Protein AF-A0A938D5T0-F1 (afdb_monomer_lite)

Foldseek 3Di:
DDDDDDDDDDDDDDDDDDPDDDDDDDDPDDDDDPDPQDDPAPWPWDKDFPDDDPQKTKIKIKTEGAAQDKHFDKDWDADPAFWPDKPQWDWPGTHGTIIITGDPVQGIHYNVRIRMMMTMGGD

Sequence (123 aa):
MWQRSDSPGAFYSCSDVVIGRDGTAPNPGPAPVPAPAPAPVKRRVTGAIASDWGSGFCADVTVRPASVVPVMWSADLQVGGTITSIWDATTPGSSGTVTVRGASWNPTASSGSRAKSGYCAQR

Secondary structure (DSSP, 8-state):
------------------------PPPPPPPPPPPPPPP----EEEEEEEEE-SSEEEEEEEEE-S-SS-EE-EEEEEEEEEEEEEESEE-S--EEEEEEEE-TTS-EE-SSS-EEEEEEEE-

pLDDT: mean 71.8, std 20.89, range [31.83, 94.31]

Radius of gyration: 24.1 Å; chains: 1; bounding box: 47×51×67 Å

Structure (mmCIF, N/CA/C/O backbone):
data_AF-A0A938D5T0-F1
#
_entry.id   AF-A0A938D5T0-F1
#
loop_
_atom_site.group_PDB
_atom_site.id
_atom_site.type_symbol
_atom_site.label_atom_id
_atom_site.label_alt_id
_atom_site.label_comp_id
_atom_site.label_asym_id
_atom_site.label_entity_id
_atom_site.label_seq_id
_atom_site.pdbx_PDB_ins_code
_atom_site.Cartn_x
_atom_site.Cartn_y
_atom_site.Cartn_z
_atom_site.occupancy
_atom_site.B_iso_or_equiv
_atom_site.auth_seq_id
_atom_site.auth_comp_id
_atom_site.auth_asym_id
_atom_site.auth_atom_id
_atom_site.pdbx_PDB_model_num
ATOM 1 N N . MET A 1 1 ? 33.298 -24.327 -33.259 1.00 36.91 1 MET A N 1
ATOM 2 C CA . MET A 1 1 ? 32.361 -24.472 -32.125 1.00 36.91 1 MET A CA 1
ATOM 3 C C . MET A 1 1 ? 32.871 -23.628 -30.969 1.00 36.91 1 MET A C 1
ATOM 5 O O . MET A 1 1 ? 33.779 -24.062 -30.279 1.00 36.91 1 MET A O 1
ATOM 9 N N . TRP A 1 2 ? 32.335 -22.422 -30.800 1.00 31.83 2 TRP A N 1
ATOM 10 C CA . TRP A 1 2 ? 32.362 -21.681 -29.536 1.00 31.83 2 TRP A CA 1
ATOM 11 C C . TRP A 1 2 ? 31.070 -20.872 -29.479 1.00 31.83 2 TRP A C 1
ATOM 13 O O . TRP A 1 2 ? 30.768 -20.133 -30.413 1.00 31.83 2 TRP A O 1
ATOM 23 N N . GLN A 1 3 ? 30.280 -21.081 -28.429 1.00 40.38 3 GLN A N 1
ATOM 24 C CA . GLN A 1 3 ? 28.984 -20.439 -28.240 1.00 40.38 3 GLN A CA 1
ATOM 25 C C . GLN A 1 3 ? 28.779 -20.093 -26.768 1.00 40.38 3 GLN A C 1
ATOM 27 O O . GLN A 1 3 ? 28.854 -20.986 -25.928 1.00 40.38 3 GLN A O 1
ATOM 32 N N . ARG A 1 4 ? 28.498 -18.806 -26.522 1.00 39.72 4 ARG A N 1
ATOM 33 C CA . ARG A 1 4 ? 27.401 -18.167 -25.748 1.00 39.72 4 ARG A CA 1
ATOM 34 C C . ARG A 1 4 ? 27.460 -16.674 -26.176 1.00 39.72 4 ARG A C 1
ATOM 36 O O . ARG A 1 4 ? 28.546 -16.115 -26.109 1.00 39.72 4 ARG A O 1
ATOM 43 N N . SER A 1 5 ? 26.505 -16.026 -26.863 1.00 46.94 5 SER A N 1
ATOM 44 C CA . SER A 1 5 ? 25.075 -15.769 -26.575 1.00 46.94 5 SER A CA 1
ATOM 45 C C . SER A 1 5 ? 24.930 -15.203 -25.151 1.00 46.94 5 SER A C 1
ATOM 47 O O . SER A 1 5 ? 25.248 -15.929 -24.220 1.00 46.94 5 SER A O 1
ATOM 49 N N . ASP A 1 6 ? 24.551 -13.953 -24.850 1.00 49.66 6 ASP A N 1
ATOM 50 C CA . ASP A 1 6 ? 23.800 -12.907 -25.560 1.00 49.66 6 ASP A CA 1
ATOM 51 C C . ASP A 1 6 ? 23.841 -11.589 -24.734 1.00 49.66 6 ASP A C 1
ATOM 53 O O . ASP A 1 6 ? 23.806 -11.634 -23.507 1.00 49.66 6 ASP A O 1
ATOM 57 N N . SER A 1 7 ? 23.904 -10.426 -25.406 1.00 44.50 7 SER A N 1
ATOM 58 C CA . SER A 1 7 ? 23.280 -9.120 -25.050 1.00 44.50 7 SER A CA 1
ATOM 59 C C . SER A 1 7 ? 24.028 -7.948 -25.714 1.00 44.50 7 SER A C 1
ATOM 61 O O . SER A 1 7 ? 25.080 -7.533 -25.227 1.00 44.50 7 SER A O 1
ATOM 63 N N . PRO A 1 8 ? 23.522 -7.397 -26.833 1.00 52.28 8 PRO A N 1
ATOM 64 C CA . PRO A 1 8 ? 24.131 -6.250 -27.499 1.00 52.28 8 PRO A CA 1
ATOM 65 C C . PRO A 1 8 ? 23.600 -4.929 -26.925 1.00 52.28 8 PRO A C 1
ATOM 67 O O . PRO A 1 8 ? 22.398 -4.677 -26.930 1.00 52.28 8 PRO A O 1
ATOM 70 N N . GLY A 1 9 ? 24.501 -4.062 -26.460 1.00 44.53 9 GLY A N 1
ATOM 71 C CA . GLY A 1 9 ? 24.121 -2.725 -25.999 1.00 44.53 9 GLY A CA 1
ATOM 72 C C . GLY A 1 9 ? 25.277 -1.786 -25.670 1.00 44.53 9 GLY A C 1
ATOM 73 O O . GLY A 1 9 ? 25.110 -0.897 -24.847 1.00 44.53 9 GLY A O 1
ATOM 74 N N . ALA A 1 10 ? 26.443 -1.973 -26.285 1.00 50.62 10 ALA A N 1
ATOM 75 C CA . ALA A 1 10 ? 27.521 -0.989 -26.259 1.00 50.62 10 ALA A CA 1
ATOM 76 C C . ALA A 1 10 ? 27.968 -0.745 -27.700 1.00 50.62 10 ALA A C 1
ATOM 78 O O . ALA A 1 10 ? 28.996 -1.245 -28.148 1.00 50.62 10 ALA A O 1
ATOM 79 N N . PHE A 1 11 ? 27.141 -0.035 -28.463 1.00 42.38 11 PHE A N 1
ATOM 80 C CA . PHE A 1 11 ? 27.521 0.379 -29.805 1.00 42.38 11 PHE A CA 1
ATOM 81 C C . PHE A 1 11 ? 28.288 1.694 -29.705 1.00 42.38 11 PHE A C 1
ATOM 83 O 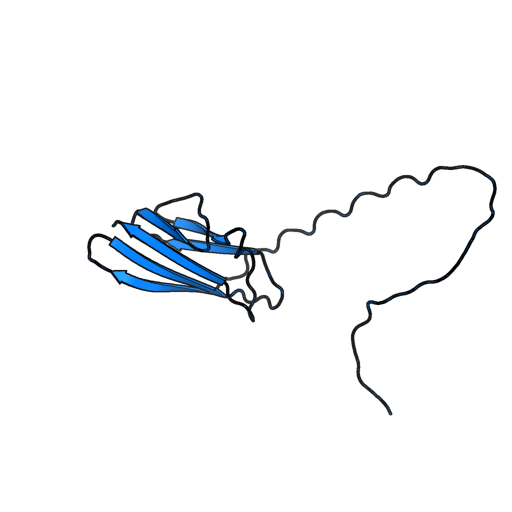O . PHE A 1 11 ? 27.714 2.779 -29.701 1.00 42.38 11 PHE A O 1
ATOM 90 N N . TYR A 1 12 ? 29.611 1.572 -29.617 1.00 47.38 12 TYR A N 1
ATOM 91 C CA . TYR A 1 12 ? 30.487 2.547 -30.251 1.00 47.38 12 TYR A CA 1
ATOM 92 C C . TYR A 1 12 ? 30.112 2.619 -31.739 1.00 47.38 12 TYR A C 1
ATOM 94 O O . TYR A 1 12 ? 30.087 1.588 -32.408 1.00 47.38 12 TYR A O 1
ATOM 102 N N . SER A 1 13 ? 29.885 3.817 -32.272 1.00 40.19 13 SER A N 1
ATOM 103 C CA . SER A 1 13 ? 30.197 4.088 -33.675 1.00 40.19 13 SER A CA 1
ATOM 104 C C . SER A 1 13 ? 31.069 5.330 -33.735 1.00 40.19 13 SER A C 1
ATOM 106 O O . SER A 1 13 ? 30.676 6.411 -33.305 1.00 40.19 13 SER A O 1
ATOM 108 N N . CYS A 1 14 ? 32.282 5.105 -34.226 1.00 46.78 14 CYS A N 1
ATOM 109 C CA . CYS A 1 14 ? 33.252 6.105 -34.640 1.00 46.78 14 CYS A CA 1
ATOM 110 C C . CYS A 1 14 ? 32.796 6.796 -35.941 1.00 46.78 14 CYS A C 1
ATOM 112 O O . CYS A 1 14 ? 31.981 6.232 -36.674 1.00 46.78 14 CYS A O 1
ATOM 114 N N . SER A 1 15 ? 33.454 7.923 -36.243 1.00 38.94 15 SER A N 1
ATOM 115 C CA . SER A 1 15 ? 33.499 8.629 -37.541 1.00 38.94 15 SER A CA 1
ATOM 116 C C . SER A 1 15 ? 32.242 9.453 -37.866 1.00 38.94 15 SER A C 1
ATOM 118 O O . SER A 1 15 ? 31.127 9.004 -37.653 1.00 38.94 15 SER A O 1
ATOM 120 N N . ASP A 1 16 ? 32.312 10.690 -38.349 1.00 42.34 16 ASP A N 1
ATOM 121 C CA . ASP A 1 16 ? 33.246 11.292 -39.302 1.00 42.34 16 ASP A CA 1
ATOM 122 C C . ASP A 1 16 ? 33.132 12.833 -39.210 1.00 42.34 16 ASP A C 1
ATOM 124 O O . ASP A 1 16 ? 32.046 13.363 -38.962 1.00 42.34 16 ASP A O 1
ATOM 128 N N . VAL A 1 17 ? 34.238 13.566 -39.378 1.00 51.28 17 VAL A N 1
ATOM 129 C CA . VAL A 1 17 ? 34.205 15.030 -39.539 1.00 51.28 17 VAL A CA 1
ATOM 130 C C . VAL A 1 17 ? 33.827 15.326 -40.985 1.00 51.28 17 VAL A C 1
ATOM 132 O O . VAL A 1 17 ? 34.633 15.111 -41.884 1.00 51.28 17 VAL A O 1
ATOM 135 N N . VAL A 1 18 ? 32.649 15.910 -41.205 1.00 42.97 18 VAL A N 1
ATOM 136 C CA . VAL A 1 18 ? 32.282 16.460 -42.516 1.00 42.97 18 VAL A CA 1
ATOM 137 C C . VAL A 1 18 ? 32.569 17.964 -42.531 1.00 42.97 18 VAL A C 1
ATOM 139 O O . VAL A 1 18 ? 31.852 18.761 -41.927 1.00 42.97 18 VAL A O 1
ATOM 142 N N . ILE A 1 19 ? 33.635 18.354 -43.240 1.00 44.97 19 ILE A N 1
ATOM 143 C CA . ILE A 1 19 ? 33.863 19.724 -43.717 1.00 44.97 19 ILE A CA 1
ATOM 144 C C . ILE A 1 19 ? 32.920 19.941 -44.907 1.00 44.97 19 ILE A C 1
ATOM 146 O O . ILE A 1 19 ? 33.191 19.478 -46.011 1.00 44.97 19 ILE A O 1
ATOM 150 N N . GLY A 1 20 ? 31.813 20.644 -44.680 1.00 35.34 20 GLY A N 1
ATOM 151 C CA . GLY A 1 20 ? 30.873 21.063 -45.717 1.00 35.34 20 GLY A CA 1
ATOM 152 C C . GLY A 1 20 ? 30.340 22.454 -45.399 1.00 35.34 20 GLY A C 1
ATOM 153 O O . GLY A 1 20 ? 29.737 22.665 -44.350 1.00 35.34 20 GLY A O 1
ATOM 154 N N . ARG A 1 21 ? 30.624 23.415 -46.283 1.00 48.28 21 ARG A N 1
ATOM 155 C CA . ARG A 1 21 ? 29.933 24.707 -46.326 1.00 48.28 21 ARG A CA 1
ATOM 156 C C . ARG A 1 21 ? 28.452 24.472 -46.670 1.00 48.28 21 ARG A C 1
ATOM 158 O O . ARG A 1 21 ? 28.112 23.423 -47.201 1.00 48.28 21 ARG A O 1
ATOM 165 N N . ASP A 1 22 ? 27.641 25.490 -46.384 1.00 44.59 22 ASP A N 1
ATOM 166 C CA . ASP A 1 22 ? 26.227 25.667 -46.754 1.00 44.59 22 ASP A CA 1
ATOM 167 C C . ASP A 1 22 ? 25.198 25.295 -45.671 1.00 44.59 22 ASP A C 1
ATOM 169 O O . ASP A 1 22 ? 25.029 24.155 -45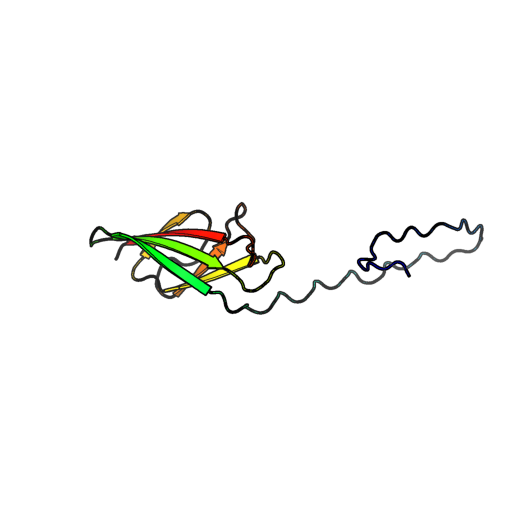.246 1.00 44.59 22 ASP A O 1
ATOM 173 N N . GLY A 1 23 ? 24.538 26.344 -45.168 1.00 49.72 23 GLY A N 1
ATOM 174 C CA . GLY A 1 23 ? 23.669 26.309 -44.004 1.00 49.72 23 GLY A CA 1
ATOM 175 C C . GLY A 1 23 ? 22.314 25.657 -44.246 1.00 49.72 23 GLY A C 1
ATOM 176 O O . GLY A 1 23 ? 21.657 25.902 -45.246 1.00 49.72 23 GLY A O 1
ATOM 177 N N . THR A 1 24 ? 21.861 24.901 -43.253 1.00 38.94 24 THR A N 1
ATOM 178 C CA . THR A 1 24 ? 20.475 24.856 -42.765 1.00 38.94 24 THR A CA 1
ATOM 179 C C . THR A 1 24 ? 20.523 24.236 -41.368 1.00 38.94 24 THR A C 1
ATOM 181 O O . THR A 1 24 ? 21.136 23.193 -41.156 1.00 38.94 24 THR A O 1
ATOM 184 N N . ALA A 1 25 ? 19.955 24.925 -40.377 1.00 49.03 25 ALA A N 1
ATOM 185 C CA . ALA A 1 25 ? 19.922 24.441 -39.001 1.00 49.03 25 ALA A CA 1
ATOM 186 C C . ALA A 1 25 ? 19.097 23.140 -38.917 1.00 49.03 25 ALA A C 1
ATOM 188 O O . ALA A 1 25 ? 17.992 23.103 -39.468 1.00 49.03 25 ALA A O 1
ATOM 189 N N . PRO A 1 26 ? 19.569 22.082 -38.233 1.00 41.47 26 PRO A N 1
ATOM 190 C CA . PRO A 1 26 ? 18.753 20.898 -38.024 1.00 41.47 26 PRO A CA 1
ATOM 191 C C . PRO A 1 26 ? 17.618 21.223 -37.045 1.00 41.47 26 PRO A C 1
ATOM 193 O O . PRO A 1 26 ? 17.838 21.630 -35.905 1.00 41.47 26 PRO A O 1
ATOM 196 N N . ASN A 1 27 ? 16.389 21.044 -37.523 1.00 50.88 27 ASN A N 1
ATOM 197 C CA . ASN A 1 27 ? 15.164 21.063 -36.733 1.00 50.88 27 ASN A CA 1
ATOM 198 C C . ASN A 1 27 ? 15.280 20.074 -35.549 1.00 50.88 27 ASN A C 1
ATOM 200 O O . ASN A 1 27 ? 15.638 18.916 -35.788 1.00 50.88 27 ASN A O 1
ATOM 204 N N . PRO A 1 28 ? 14.973 20.457 -34.294 1.00 50.19 28 PRO A N 1
ATOM 205 C CA . PRO A 1 28 ? 14.893 19.499 -33.198 1.00 50.19 28 PRO A CA 1
ATOM 206 C C . PRO A 1 28 ? 13.789 18.481 -33.508 1.00 50.19 28 PRO A C 1
ATOM 208 O O . PRO A 1 28 ? 12.629 18.847 -33.696 1.00 50.19 28 PRO A O 1
ATOM 211 N N . GLY A 1 29 ? 14.149 17.201 -33.606 1.00 46.88 29 GLY A N 1
ATOM 212 C CA . GLY A 1 29 ? 13.178 16.123 -33.780 1.00 46.88 29 GLY A CA 1
ATOM 213 C C . GLY A 1 29 ? 12.153 16.091 -32.634 1.00 46.88 29 GLY A C 1
ATOM 214 O O . GLY A 1 29 ? 12.440 16.582 -31.538 1.00 46.88 29 GLY A O 1
ATOM 215 N N . PRO A 1 30 ? 10.953 15.525 -32.858 1.00 43.69 30 PRO A N 1
ATOM 216 C CA . PRO A 1 30 ? 9.944 15.411 -31.812 1.00 43.69 30 PRO A CA 1
ATOM 217 C C . PRO A 1 30 ? 10.509 14.648 -30.607 1.00 43.69 30 PRO A C 1
ATOM 219 O O . PRO A 1 30 ? 11.143 13.602 -30.759 1.00 43.69 30 PRO A O 1
ATOM 222 N N . ALA A 1 31 ? 10.288 15.192 -29.407 1.00 50.53 31 ALA A N 1
ATOM 223 C CA . ALA A 1 31 ? 10.684 14.562 -28.154 1.00 50.53 31 ALA A CA 1
ATOM 224 C C . ALA A 1 31 ? 10.104 13.135 -28.056 1.00 50.53 31 ALA A C 1
ATOM 226 O O . ALA A 1 31 ? 8.981 12.902 -28.517 1.00 50.53 31 ALA A O 1
ATOM 227 N N . PRO A 1 32 ? 10.828 12.173 -27.456 1.00 40.66 32 PRO A N 1
ATOM 228 C CA . PRO A 1 32 ? 10.312 10.826 -27.270 1.00 40.66 32 PRO A CA 1
ATOM 229 C C . PRO A 1 32 ? 9.015 10.875 -26.454 1.00 40.66 32 PRO A C 1
ATOM 231 O O . PRO A 1 32 ? 8.980 11.395 -25.338 1.00 40.66 32 PRO A O 1
ATOM 234 N N . VAL A 1 33 ? 7.940 10.340 -27.034 1.00 40.38 33 VAL A N 1
ATOM 235 C CA . VAL A 1 33 ? 6.650 10.173 -26.360 1.00 40.38 33 VAL A CA 1
ATOM 236 C C . VAL A 1 33 ? 6.868 9.276 -25.132 1.00 40.38 33 VAL A C 1
ATOM 238 O O . VAL A 1 33 ? 7.445 8.195 -25.282 1.00 40.38 33 VAL A O 1
ATOM 241 N N . PRO A 1 34 ? 6.433 9.680 -23.923 1.00 43.56 34 PRO A N 1
ATOM 242 C CA . PRO A 1 34 ? 6.499 8.824 -22.746 1.00 43.56 34 PRO A CA 1
ATOM 243 C C . PRO A 1 34 ? 5.798 7.491 -23.026 1.00 43.56 34 PRO A C 1
ATOM 245 O O . PRO A 1 34 ? 4.658 7.472 -23.491 1.00 43.56 34 PRO A O 1
ATOM 248 N N . ALA A 1 35 ? 6.482 6.377 -22.757 1.00 45.56 35 ALA A N 1
ATOM 249 C CA . ALA A 1 35 ? 5.903 5.048 -22.906 1.00 45.56 35 ALA A CA 1
ATOM 250 C C . ALA A 1 35 ? 4.591 4.941 -22.098 1.00 45.56 35 ALA A C 1
ATOM 252 O O . ALA A 1 35 ? 4.525 5.468 -20.981 1.00 45.56 35 ALA A O 1
ATOM 253 N N . PRO A 1 36 ? 3.548 4.272 -22.625 1.00 36.66 36 PRO A N 1
ATOM 254 C CA . PRO A 1 36 ? 2.286 4.114 -21.915 1.00 36.66 36 PRO A CA 1
ATOM 255 C C . PRO A 1 36 ? 2.534 3.451 -20.558 1.00 36.66 36 PRO A C 1
ATOM 257 O O . PRO A 1 36 ? 3.239 2.443 -20.467 1.00 36.66 36 PRO A O 1
ATOM 260 N N . ALA A 1 37 ? 1.970 4.039 -19.500 1.00 46.34 37 ALA A N 1
ATOM 261 C CA . ALA A 1 37 ? 2.068 3.500 -18.151 1.00 46.34 37 ALA A CA 1
ATOM 262 C C . ALA A 1 37 ? 1.641 2.018 -18.160 1.00 46.34 37 ALA A C 1
ATOM 264 O O . ALA A 1 37 ? 0.588 1.701 -18.724 1.00 46.34 37 ALA A O 1
ATOM 265 N N . PRO A 1 38 ? 2.434 1.098 -17.579 1.00 44.72 38 PRO A N 1
ATOM 266 C CA . PRO A 1 38 ? 2.104 -0.317 -17.606 1.00 44.72 38 PRO A CA 1
ATOM 267 C C . PRO A 1 38 ? 0.737 -0.542 -16.954 1.00 44.72 38 PRO A C 1
ATOM 269 O O . PRO A 1 38 ? 0.478 -0.067 -15.846 1.00 44.72 38 PRO A O 1
ATOM 272 N N . ALA A 1 39 ? -0.131 -1.268 -17.666 1.00 38.31 39 ALA A N 1
ATOM 273 C CA . ALA A 1 39 ? -1.443 -1.690 -17.190 1.00 38.31 39 ALA A CA 1
ATOM 274 C C . ALA A 1 39 ? -1.342 -2.324 -15.787 1.00 38.31 39 ALA A C 1
ATOM 276 O O . ALA A 1 39 ? -0.306 -2.925 -15.473 1.00 38.31 39 ALA A O 1
ATOM 277 N N . PRO A 1 40 ? -2.384 -2.222 -14.935 1.00 43.12 40 PRO A N 1
ATOM 278 C CA . PRO A 1 40 ? -2.348 -2.750 -13.576 1.00 43.12 40 PRO A CA 1
ATOM 279 C C . PRO A 1 40 ? -2.083 -4.259 -13.608 1.00 43.12 40 PRO A C 1
ATOM 281 O O . PRO A 1 40 ? -2.962 -5.081 -13.859 1.00 43.12 40 PRO A O 1
ATOM 284 N N . VAL A 1 41 ? -0.820 -4.628 -13.386 1.00 46.06 41 VAL A N 1
ATOM 285 C CA . VAL A 1 41 ? -0.395 -6.014 -13.217 1.00 46.06 41 VAL A CA 1
ATOM 286 C C . VAL A 1 41 ? -1.192 -6.601 -12.058 1.00 46.06 41 VAL A C 1
ATOM 288 O O . VAL A 1 41 ? -1.298 -5.962 -11.013 1.00 46.06 41 VAL A O 1
ATOM 291 N N . LYS A 1 42 ? -1.757 -7.805 -12.224 1.00 41.94 42 LYS A N 1
ATOM 292 C CA . LYS A 1 42 ? -2.430 -8.528 -11.133 1.00 41.94 42 LYS A CA 1
ATOM 293 C C . LYS A 1 42 ? -1.448 -8.661 -9.966 1.00 41.94 42 LYS A C 1
ATOM 295 O O . LYS A 1 42 ? -0.529 -9.482 -10.008 1.00 41.94 42 LYS A O 1
ATOM 300 N N . ARG A 1 43 ? -1.584 -7.805 -8.955 1.00 54.81 43 ARG A N 1
ATOM 301 C CA . ARG A 1 43 ? -0.698 -7.774 -7.792 1.00 54.81 43 ARG A CA 1
ATOM 302 C C . ARG A 1 43 ? -1.215 -8.767 -6.787 1.00 54.81 43 ARG A C 1
ATOM 304 O O . ARG A 1 43 ? -2.343 -8.660 -6.322 1.00 54.81 43 ARG A O 1
ATOM 311 N N . ARG A 1 44 ? -0.372 -9.729 -6.428 1.00 57.66 44 ARG A N 1
ATOM 312 C CA . ARG A 1 44 ? -0.603 -10.464 -5.192 1.00 57.66 44 ARG A CA 1
ATOM 313 C C . ARG A 1 44 ? -0.253 -9.512 -4.061 1.00 57.66 44 ARG A C 1
ATOM 315 O O . ARG A 1 44 ? 0.917 -9.183 -3.861 1.00 57.66 44 ARG A O 1
ATOM 322 N N . VAL A 1 45 ? -1.298 -9.026 -3.411 1.00 64.12 45 VAL A N 1
ATOM 323 C CA . VAL A 1 45 ? -1.220 -8.259 -2.178 1.00 64.12 45 VAL A CA 1
ATOM 324 C C . VAL A 1 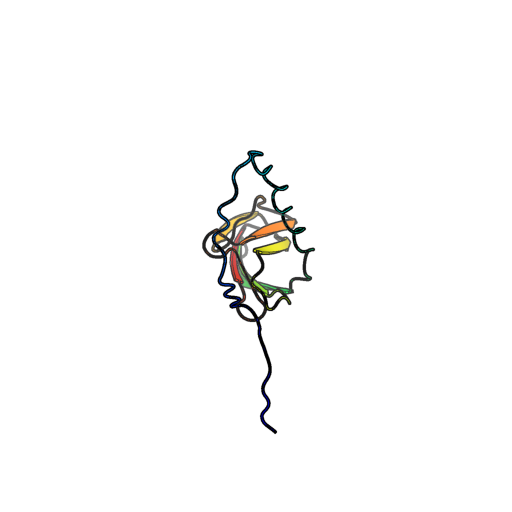45 ? -1.570 -9.236 -1.071 1.00 64.12 45 VAL A C 1
ATOM 326 O O . VAL A 1 45 ? -2.686 -9.750 -1.020 1.00 64.12 45 VAL A O 1
ATOM 329 N N . THR A 1 46 ? -0.591 -9.560 -0.235 1.00 73.12 46 THR A N 1
ATOM 330 C CA . THR A 1 46 ? -0.829 -10.366 0.961 1.00 73.12 46 THR A CA 1
ATOM 331 C C . THR A 1 46 ? -0.889 -9.410 2.140 1.00 73.12 46 THR A C 1
ATOM 333 O O . THR A 1 46 ? 0.105 -8.741 2.424 1.00 73.12 46 THR A O 1
ATOM 336 N N . GLY A 1 47 ? -2.056 -9.327 2.778 1.00 72.81 47 GLY A N 1
ATOM 337 C CA . GLY A 1 47 ? -2.258 -8.612 4.033 1.00 72.81 47 GLY A CA 1
ATOM 338 C C . GLY A 1 47 ? -2.247 -9.592 5.203 1.00 72.81 47 GLY A C 1
ATOM 339 O O . GLY A 1 47 ? -2.931 -10.613 5.137 1.00 72.81 47 GLY A O 1
ATOM 340 N N . ALA A 1 48 ? -1.483 -9.302 6.250 1.00 79.06 48 ALA A N 1
ATOM 341 C CA . ALA A 1 48 ? -1.508 -10.042 7.509 1.00 79.06 48 ALA A CA 1
ATOM 342 C C . ALA A 1 48 ? -1.731 -9.062 8.663 1.00 79.06 48 ALA A C 1
ATOM 344 O O . ALA A 1 48 ? -1.087 -8.018 8.709 1.00 79.06 48 ALA A O 1
ATOM 345 N N . ILE A 1 49 ? -2.643 -9.381 9.586 1.00 87.00 49 ILE A N 1
ATOM 346 C CA . ILE A 1 49 ? -2.819 -8.587 10.807 1.00 87.00 49 ILE A CA 1
ATOM 347 C C . ILE A 1 49 ? -1.624 -8.866 11.719 1.00 87.00 49 ILE A C 1
ATOM 349 O O . ILE A 1 49 ? -1.414 -10.004 12.134 1.00 87.00 49 ILE A O 1
ATOM 353 N N . ALA A 1 50 ? -0.834 -7.831 11.987 1.00 86.62 50 ALA A N 1
ATOM 354 C CA . ALA A 1 50 ? 0.354 -7.890 12.828 1.00 86.62 50 ALA A CA 1
ATOM 355 C C . ALA A 1 50 ? 0.000 -7.760 14.314 1.00 86.62 50 ALA A C 1
ATOM 357 O O . ALA A 1 50 ? 0.593 -8.421 15.162 1.00 86.62 50 ALA A O 1
ATOM 358 N N . SER A 1 51 ? -0.975 -6.904 14.628 1.00 87.81 51 SER A N 1
ATOM 359 C CA . SER A 1 51 ? -1.473 -6.692 15.986 1.00 87.81 51 SER A CA 1
ATOM 360 C C . SER A 1 51 ? -2.934 -6.261 15.950 1.00 87.81 51 SER A C 1
ATOM 362 O O . SER A 1 51 ? -3.339 -5.520 15.054 1.00 87.81 51 SER A O 1
ATOM 364 N N . ASP A 1 52 ? -3.711 -6.723 16.924 1.00 91.12 52 ASP A N 1
ATOM 365 C CA . ASP A 1 52 ? -5.128 -6.418 17.083 1.00 91.12 52 ASP A CA 1
ATOM 366 C C . ASP A 1 52 ? -5.444 -6.211 18.563 1.00 91.12 52 ASP A C 1
ATOM 368 O O . ASP A 1 52 ? -5.080 -7.041 19.396 1.00 91.12 52 ASP A O 1
ATOM 372 N N . TRP A 1 53 ? -6.110 -5.107 18.891 1.00 92.69 53 TRP A N 1
ATOM 373 C CA . TRP A 1 53 ? -6.509 -4.779 20.265 1.00 92.69 53 TRP A CA 1
ATOM 374 C C . TRP A 1 53 ? -8.015 -4.510 20.383 1.00 92.69 53 TRP A C 1
ATOM 376 O O . TRP A 1 53 ? -8.469 -3.800 21.281 1.00 92.69 53 TRP A O 1
ATOM 386 N N . GLY A 1 54 ? -8.817 -5.050 19.462 1.00 90.19 54 GLY A N 1
ATOM 387 C CA . GLY A 1 54 ? -10.266 -4.864 19.426 1.00 90.19 54 GLY A CA 1
ATOM 388 C C . GLY A 1 54 ? -10.683 -3.535 18.798 1.00 90.19 54 GLY A C 1
ATOM 389 O O . GLY A 1 54 ? -11.279 -3.544 17.722 1.00 90.19 54 GLY A O 1
ATOM 390 N N . SER A 1 55 ? -10.344 -2.396 19.413 1.00 91.88 55 SER A N 1
ATOM 391 C CA . SER A 1 55 ? -10.716 -1.062 18.897 1.00 91.88 55 SER A CA 1
ATOM 392 C C . SER A 1 55 ? -9.888 -0.607 17.689 1.00 91.88 55 SER A C 1
ATOM 394 O O . SER A 1 55 ? -10.273 0.327 16.992 1.00 91.88 55 SER A O 1
ATOM 396 N N . GLY A 1 56 ? -8.780 -1.283 17.394 1.00 92.25 56 GLY A N 1
ATOM 397 C CA . GLY A 1 56 ? -7.952 -1.041 16.220 1.00 92.25 56 GLY A CA 1
ATOM 398 C C . GLY A 1 56 ? -7.034 -2.219 15.918 1.00 92.25 56 GLY A C 1
ATOM 399 O O . GLY A 1 56 ? -6.983 -3.202 16.664 1.00 92.25 56 GLY A O 1
ATOM 400 N N . PHE A 1 57 ? -6.341 -2.122 14.791 1.00 91.25 57 PHE A N 1
ATOM 401 C CA . PHE A 1 57 ? -5.421 -3.143 14.313 1.00 91.25 57 PHE A CA 1
ATOM 402 C C . PHE A 1 57 ? -4.293 -2.529 13.490 1.00 91.25 57 PHE A C 1
ATOM 404 O O . PHE A 1 57 ? -4.453 -1.468 12.887 1.00 91.25 57 PHE A O 1
ATOM 411 N N . CYS A 1 58 ? -3.169 -3.231 13.412 1.00 91.62 58 CYS A N 1
ATOM 412 C CA . CYS A 1 58 ? -2.100 -2.956 12.462 1.00 91.62 58 CYS A CA 1
ATOM 413 C C . CYS A 1 58 ? -1.948 -4.139 11.509 1.00 91.62 58 CYS A C 1
ATOM 415 O O . CYS A 1 58 ? -2.001 -5.296 11.927 1.00 91.62 58 CYS A O 1
ATOM 417 N N . ALA A 1 59 ? -1.759 -3.847 10.228 1.00 87.81 59 ALA A N 1
ATOM 418 C CA . ALA A 1 59 ? -1.624 -4.832 9.173 1.00 87.81 59 ALA A CA 1
ATOM 419 C C . ALA A 1 59 ? -0.344 -4.600 8.369 1.00 87.81 59 ALA A C 1
ATOM 421 O O . ALA A 1 59 ? -0.055 -3.481 7.940 1.00 87.81 59 ALA A O 1
ATOM 422 N N . ASP A 1 60 ? 0.376 -5.685 8.114 1.00 88.69 60 ASP A N 1
ATOM 423 C CA . ASP A 1 60 ? 1.480 -5.732 7.169 1.00 88.69 60 ASP A CA 1
ATOM 424 C C . ASP A 1 60 ? 0.960 -6.077 5.779 1.00 88.69 60 ASP A C 1
ATOM 426 O O . ASP A 1 60 ? 0.157 -6.991 5.584 1.00 88.69 60 ASP A O 1
ATOM 430 N N . VAL A 1 61 ? 1.469 -5.363 4.788 1.00 87.75 61 VAL A N 1
ATOM 431 C CA . VAL A 1 61 ? 1.114 -5.483 3.382 1.00 87.75 61 VAL A CA 1
ATOM 432 C C . VAL A 1 61 ? 2.382 -5.800 2.606 1.00 87.75 61 VAL A C 1
ATOM 434 O O . VAL A 1 61 ? 3.326 -5.015 2.549 1.00 87.75 61 VAL A O 1
ATOM 437 N N . THR A 1 62 ? 2.412 -6.970 1.976 1.00 87.56 62 THR A N 1
ATOM 438 C CA . THR A 1 62 ? 3.494 -7.341 1.059 1.00 87.56 62 THR A CA 1
ATOM 439 C C . THR A 1 62 ? 2.981 -7.316 -0.371 1.00 87.56 62 THR A C 1
ATOM 441 O O . THR A 1 62 ? 2.028 -8.018 -0.718 1.00 87.56 62 THR A O 1
ATOM 444 N N . VAL A 1 63 ? 3.648 -6.532 -1.216 1.00 85.19 63 VAL A N 1
ATOM 445 C CA . VAL A 1 63 ? 3.304 -6.360 -2.626 1.00 85.19 63 VAL A CA 1
ATOM 446 C C . VAL A 1 63 ? 4.329 -7.082 -3.483 1.00 85.19 63 VAL A C 1
ATOM 448 O O . VAL A 1 63 ? 5.504 -6.706 -3.546 1.00 85.19 63 VAL A O 1
ATOM 451 N N . ARG A 1 64 ? 3.873 -8.124 -4.183 1.00 85.19 64 ARG A N 1
ATOM 452 C CA . ARG A 1 64 ? 4.707 -8.891 -5.112 1.00 85.19 64 ARG A CA 1
ATOM 453 C C . ARG A 1 64 ? 4.125 -8.841 -6.525 1.0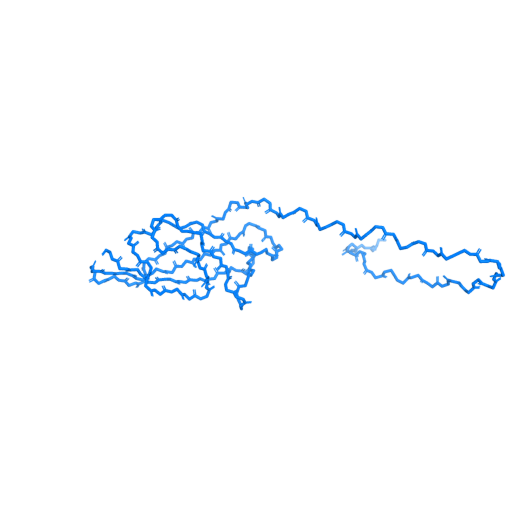0 85.19 64 ARG A C 1
ATOM 455 O O . ARG A 1 64 ? 3.216 -9.615 -6.839 1.00 85.19 64 ARG A O 1
ATOM 462 N N . PRO A 1 65 ? 4.626 -7.945 -7.392 1.00 81.56 65 PRO A N 1
ATOM 463 C CA . PRO A 1 65 ? 4.243 -7.955 -8.795 1.00 81.56 65 PRO A CA 1
ATOM 464 C C . PRO A 1 65 ? 4.850 -9.173 -9.509 1.00 81.56 65 PRO A C 1
ATOM 466 O O . PRO A 1 65 ? 5.880 -9.710 -9.100 1.00 81.56 65 PRO A O 1
ATOM 469 N N . ALA A 1 66 ? 4.210 -9.603 -10.598 1.00 80.25 66 ALA A N 1
ATOM 470 C CA . ALA A 1 66 ? 4.726 -10.679 -11.449 1.00 80.25 66 ALA A CA 1
ATOM 471 C C . ALA A 1 66 ? 5.917 -10.233 -12.323 1.00 80.25 66 ALA A C 1
ATOM 473 O O . ALA A 1 66 ? 6.695 -11.069 -12.772 1.00 80.25 66 ALA A O 1
ATOM 474 N N . SER A 1 67 ? 6.073 -8.921 -12.539 1.00 79.00 67 SER A N 1
ATOM 475 C CA . SER A 1 67 ? 7.170 -8.349 -13.325 1.00 79.00 67 SER A CA 1
ATOM 476 C C . SER A 1 67 ? 8.526 -8.604 -12.669 1.00 79.00 67 SER A C 1
ATOM 478 O O . SER A 1 67 ? 8.711 -8.308 -11.490 1.00 79.00 67 SER A O 1
ATOM 480 N N . VAL A 1 68 ? 9.489 -9.104 -13.443 1.00 82.06 68 VAL A N 1
ATOM 481 C CA . VAL A 1 68 ? 10.902 -9.208 -13.034 1.00 82.06 68 VAL A CA 1
ATOM 482 C C . VAL A 1 68 ? 11.619 -7.855 -13.069 1.00 82.06 68 VAL A C 1
ATOM 484 O O . VAL A 1 68 ? 12.579 -7.652 -12.331 1.00 82.06 68 VAL A O 1
ATOM 487 N N . VAL A 1 69 ? 11.117 -6.908 -13.865 1.00 85.44 69 VAL A N 1
ATOM 488 C CA . VAL A 1 69 ? 11.606 -5.525 -13.917 1.00 85.44 69 VAL A CA 1
ATOM 489 C C . VAL A 1 69 ? 10.960 -4.715 -12.784 1.00 85.44 69 VAL A C 1
ATOM 491 O O . VAL A 1 69 ? 9.755 -4.891 -12.556 1.00 85.44 69 VAL A O 1
ATOM 494 N N . PRO A 1 70 ? 11.705 -3.837 -12.078 1.00 83.31 70 PRO A N 1
ATOM 495 C CA . PRO A 1 70 ? 11.138 -2.936 -11.079 1.00 83.31 70 PRO A CA 1
ATOM 496 C C . PRO A 1 70 ? 10.026 -2.067 -11.671 1.00 83.31 70 PRO A C 1
ATOM 498 O O . PRO A 1 70 ? 10.235 -1.347 -12.644 1.00 83.31 70 PRO A O 1
ATOM 501 N N . VAL A 1 71 ? 8.838 -2.130 -11.072 1.00 85.44 71 VAL A N 1
ATOM 502 C CA . VAL A 1 71 ? 7.681 -1.310 -11.453 1.00 85.44 71 VAL A CA 1
ATOM 503 C C . VAL A 1 71 ? 7.214 -0.486 -10.269 1.00 85.44 71 VAL A C 1
ATOM 505 O O . VAL A 1 71 ? 7.251 -0.967 -9.133 1.00 85.44 71 VAL A O 1
ATOM 508 N N . MET A 1 72 ? 6.735 0.736 -10.524 1.00 84.88 72 MET A N 1
ATOM 509 C CA . MET A 1 72 ? 6.094 1.529 -9.475 1.00 84.88 72 MET A CA 1
ATOM 510 C C . MET A 1 72 ? 4.934 0.746 -8.886 1.00 84.88 72 MET A C 1
ATOM 512 O O . MET A 1 72 ? 4.142 0.154 -9.629 1.00 84.88 72 MET A O 1
ATOM 516 N N . TRP A 1 73 ? 4.863 0.680 -7.559 1.00 86.31 73 TRP A N 1
ATOM 517 C CA . TRP A 1 73 ? 3.913 -0.194 -6.897 1.00 86.31 73 TRP A CA 1
ATOM 518 C C . TRP A 1 73 ? 2.714 0.546 -6.300 1.00 86.31 73 TRP A C 1
ATOM 520 O O . TRP A 1 73 ? 2.849 1.597 -5.682 1.00 86.31 73 TRP A O 1
ATOM 530 N N . SER A 1 74 ? 1.525 -0.020 -6.516 1.00 86.38 74 SER A N 1
ATOM 531 C CA . SER A 1 74 ? 0.255 0.442 -5.957 1.00 86.38 74 SER A CA 1
ATOM 532 C C . SER A 1 74 ? -0.623 -0.754 -5.607 1.00 86.38 74 SER A C 1
ATOM 534 O O . SER A 1 74 ? -0.548 -1.761 -6.297 1.00 86.38 74 SER A O 1
ATOM 536 N N . ALA A 1 75 ? -1.436 -0.678 -4.565 1.00 83.75 75 ALA A N 1
ATOM 537 C CA . ALA A 1 75 ? -2.314 -1.753 -4.126 1.00 83.75 75 ALA A CA 1
ATOM 538 C C . ALA A 1 75 ? -3.633 -1.177 -3.610 1.00 83.75 75 ALA A C 1
ATOM 540 O O . ALA A 1 75 ? -3.636 -0.255 -2.799 1.00 83.75 75 ALA A O 1
ATOM 541 N N . ASP A 1 76 ? -4.738 -1.736 -4.072 1.00 85.62 76 ASP A N 1
ATOM 542 C CA . ASP A 1 76 ? -6.070 -1.530 -3.519 1.00 85.62 76 ASP A CA 1
ATOM 543 C C . ASP A 1 76 ? -6.243 -2.381 -2.251 1.00 85.62 76 ASP A C 1
ATOM 545 O O . ASP A 1 76 ? -6.017 -3.592 -2.249 1.00 85.62 76 ASP A O 1
ATOM 549 N N . LEU A 1 77 ? -6.597 -1.729 -1.143 1.00 82.81 77 LEU A N 1
ATOM 550 C CA . LEU A 1 77 ? -6.833 -2.355 0.154 1.00 82.81 77 LEU A CA 1
ATOM 551 C C . LEU A 1 77 ? -8.244 -2.027 0.632 1.00 82.81 77 LEU A C 1
ATOM 553 O O . LEU A 1 77 ? -8.664 -0.871 0.604 1.00 82.81 77 LEU A O 1
ATOM 557 N N . GLN A 1 78 ? -8.947 -3.044 1.123 1.00 86.00 78 GLN A N 1
ATOM 558 C CA . GLN A 1 78 ? -10.208 -2.870 1.834 1.00 86.00 78 GLN A CA 1
ATOM 559 C C . GLN A 1 78 ? -9.905 -2.662 3.321 1.00 86.00 78 GLN A C 1
ATOM 561 O O . GLN A 1 78 ? -9.587 -3.611 4.038 1.00 86.00 78 GLN A O 1
ATOM 566 N N . VAL A 1 79 ? -9.975 -1.419 3.786 1.00 87.12 79 VAL A N 1
ATOM 567 C CA . VAL A 1 79 ? -9.719 -1.061 5.183 1.00 87.12 79 VAL A CA 1
ATOM 568 C C . VAL A 1 79 ? -11.014 -1.215 5.973 1.00 87.12 79 VAL A C 1
ATOM 570 O O . VAL A 1 79 ? -11.969 -0.465 5.773 1.00 87.12 79 VAL A O 1
ATOM 573 N N . GLY A 1 80 ? -11.039 -2.178 6.894 1.00 84.19 80 GLY A N 1
ATOM 574 C CA . GLY A 1 80 ? -12.130 -2.367 7.856 1.00 84.19 80 GLY A CA 1
ATOM 575 C C . GLY A 1 80 ? -12.069 -1.369 9.015 1.00 84.19 80 GLY A C 1
ATOM 576 O O . GLY A 1 80 ? -11.918 -1.791 10.157 1.00 84.19 80 GLY A O 1
ATOM 577 N N . GLY A 1 81 ? -12.099 -0.069 8.709 1.00 87.81 81 GLY A N 1
ATOM 578 C CA . GLY A 1 81 ? -11.927 1.025 9.668 1.00 87.81 81 GLY A CA 1
ATOM 579 C C . GLY A 1 81 ? -11.381 2.299 9.012 1.00 87.81 81 GLY A C 1
ATOM 580 O O . GLY A 1 81 ? -11.519 2.497 7.802 1.00 87.81 81 GLY A O 1
ATOM 581 N N . THR A 1 82 ? -10.718 3.140 9.804 1.00 93.44 82 THR A N 1
ATOM 582 C CA . THR A 1 82 ? -10.018 4.355 9.361 1.00 93.44 82 THR A CA 1
ATOM 583 C C . THR A 1 82 ? -8.527 4.253 9.667 1.00 93.44 82 THR A C 1
ATOM 585 O O . THR A 1 82 ? -8.144 4.103 10.824 1.00 93.44 82 THR A O 1
ATOM 588 N N . ILE A 1 83 ? -7.677 4.355 8.644 1.00 92.38 83 ILE A N 1
ATOM 589 C CA . ILE A 1 83 ? -6.218 4.418 8.762 1.00 92.38 83 ILE A CA 1
ATOM 590 C C . ILE A 1 83 ? -5.843 5.614 9.637 1.00 92.38 83 ILE A C 1
ATOM 592 O O . ILE A 1 83 ? -6.138 6.760 9.300 1.00 92.38 83 ILE A O 1
ATOM 596 N N . THR A 1 84 ? -5.154 5.339 10.738 1.00 93.88 84 THR A N 1
ATOM 597 C CA . THR A 1 84 ? -4.588 6.345 11.644 1.00 93.88 84 THR A CA 1
ATOM 598 C C . THR A 1 84 ? -3.104 6.570 11.378 1.00 93.88 84 THR A C 1
ATOM 600 O O . THR A 1 84 ? -2.572 7.638 11.672 1.00 93.88 84 THR A O 1
ATOM 603 N N . SER A 1 85 ? -2.407 5.576 10.826 1.00 92.25 85 SER A N 1
ATOM 604 C CA . SER A 1 85 ? -0.983 5.655 10.495 1.00 92.25 85 SER A CA 1
ATOM 605 C C . SER A 1 85 ? -0.635 4.701 9.359 1.00 92.25 85 SER A C 1
ATOM 607 O O . SER A 1 85 ? -1.177 3.602 9.278 1.00 92.25 85 SER A O 1
ATOM 609 N N . ILE A 1 86 ? 0.289 5.110 8.494 1.00 92.00 86 ILE A N 1
ATOM 610 C CA . ILE A 1 86 ? 0.809 4.307 7.385 1.00 92.00 86 ILE A CA 1
ATOM 611 C C . ILE A 1 86 ? 2.318 4.524 7.272 1.00 92.00 86 ILE A C 1
ATOM 613 O O . ILE A 1 86 ? 2.798 5.639 7.480 1.00 92.00 86 ILE A O 1
ATOM 617 N N . TRP A 1 87 ? 3.064 3.469 6.957 1.00 93.81 87 TRP A N 1
ATOM 618 C CA . TRP A 1 87 ? 4.513 3.522 6.760 1.00 93.81 87 TRP A CA 1
ATOM 619 C C . TRP A 1 87 ? 4.937 2.741 5.518 1.00 93.81 87 TRP A C 1
ATOM 621 O O . TRP A 1 87 ? 4.219 1.868 5.021 1.00 93.81 87 TRP A O 1
ATOM 631 N N . ASP A 1 88 ? 6.103 3.119 4.982 1.00 88.94 88 ASP A N 1
ATOM 632 C CA . ASP A 1 88 ? 6.678 2.624 3.719 1.00 88.94 88 ASP A CA 1
ATOM 633 C C . ASP A 1 88 ? 5.757 2.754 2.492 1.00 88.94 88 ASP A C 1
ATOM 635 O O . ASP A 1 88 ? 6.041 2.225 1.411 1.00 88.94 88 ASP A O 1
ATOM 639 N N . ALA A 1 89 ? 4.668 3.506 2.649 1.00 89.19 89 ALA A N 1
ATOM 640 C CA . ALA A 1 89 ? 3.657 3.754 1.649 1.00 89.19 89 ALA A CA 1
ATOM 641 C C . ALA A 1 89 ? 2.884 5.050 1.926 1.00 89.19 89 ALA A C 1
ATOM 643 O O . ALA A 1 89 ? 2.932 5.617 3.015 1.00 89.19 89 ALA A O 1
ATOM 644 N N . THR A 1 90 ? 2.155 5.507 0.915 1.00 88.19 90 THR A N 1
ATOM 645 C CA . THR A 1 90 ? 1.301 6.695 0.936 1.00 88.19 90 THR A CA 1
ATOM 646 C C . THR A 1 90 ? -0.081 6.342 0.397 1.00 88.19 90 THR A C 1
ATOM 648 O O . THR A 1 90 ? -0.221 5.465 -0.456 1.00 88.19 90 THR A O 1
ATOM 651 N N . THR A 1 91 ? -1.123 7.005 0.892 1.00 87.44 91 THR A N 1
ATOM 652 C CA . THR A 1 91 ? -2.504 6.806 0.433 1.00 87.44 91 THR A CA 1
ATOM 653 C C . THR A 1 91 ? -3.249 8.141 0.436 1.00 87.44 91 THR A C 1
ATOM 655 O O . THR A 1 91 ? -3.088 8.909 1.384 1.00 87.44 91 THR A O 1
ATOM 658 N N . PRO A 1 92 ? -4.054 8.449 -0.598 1.00 85.62 92 PRO A N 1
ATOM 659 C CA . PRO A 1 92 ? -4.915 9.629 -0.604 1.00 85.62 92 PRO A CA 1
ATOM 660 C C . PRO A 1 92 ? -6.206 9.432 0.210 1.00 85.62 92 PRO A C 1
ATOM 662 O O . PRO A 1 92 ? -6.917 10.402 0.449 1.00 85.62 92 PRO A O 1
ATOM 665 N N . GLY A 1 93 ? -6.535 8.194 0.599 1.00 88.38 93 GLY A N 1
ATOM 666 C CA . GLY A 1 93 ? -7.751 7.855 1.339 1.00 88.38 93 GLY A CA 1
ATOM 667 C C . GLY A 1 93 ? -7.463 7.098 2.631 1.00 88.38 93 GLY A C 1
ATOM 668 O O . GLY A 1 93 ? -6.430 6.434 2.754 1.00 88.38 93 GLY A O 1
ATOM 669 N N . SER A 1 94 ? -8.402 7.184 3.571 1.00 89.31 94 SER A N 1
ATOM 670 C CA . SER A 1 94 ? -8.229 6.675 4.937 1.00 89.31 94 SER A CA 1
ATOM 671 C C . SER A 1 94 ? -9.148 5.501 5.277 1.00 89.31 94 SER A C 1
ATOM 673 O O . SER A 1 94 ? -8.851 4.776 6.214 1.00 89.31 94 SER A O 1
ATOM 675 N N . SER A 1 95 ? -10.254 5.285 4.566 1.00 90.25 95 SER A N 1
ATOM 676 C CA . SER A 1 95 ? -11.248 4.257 4.909 1.00 90.25 95 SER A CA 1
ATOM 677 C C . SER A 1 95 ? -11.904 3.648 3.669 1.00 90.25 95 SER A C 1
ATOM 679 O O . SER A 1 95 ? -11.819 4.200 2.569 1.00 90.25 95 SER A O 1
ATOM 681 N N . GLY A 1 96 ? -12.547 2.487 3.834 1.00 88.94 96 GLY A N 1
ATOM 682 C CA . GLY A 1 96 ? -13.176 1.760 2.732 1.00 88.94 96 GLY A CA 1
ATOM 683 C C . GLY A 1 96 ? -12.141 1.182 1.766 1.00 88.94 96 GLY A C 1
ATOM 684 O O . GLY A 1 96 ? -11.166 0.565 2.193 1.00 88.94 96 GLY A O 1
ATOM 685 N N . THR A 1 97 ? -12.345 1.364 0.463 1.00 87.44 97 THR A N 1
ATOM 686 C CA . THR A 1 97 ? -11.378 0.942 -0.558 1.00 87.44 97 THR A CA 1
ATOM 687 C C . THR A 1 97 ? -10.346 2.044 -0.777 1.00 87.44 97 THR A C 1
ATOM 689 O O . THR A 1 97 ? -10.631 3.056 -1.418 1.00 87.44 97 THR A O 1
ATOM 692 N N . VAL A 1 98 ? -9.130 1.853 -0.269 1.00 87.06 98 VAL A N 1
ATOM 693 C CA . VAL A 1 98 ? -8.034 2.823 -0.407 1.00 87.06 98 VAL A CA 1
ATOM 694 C C . VAL A 1 98 ? -6.972 2.302 -1.366 1.00 87.06 98 VAL A C 1
ATOM 696 O O . VAL A 1 98 ? -6.639 1.119 -1.368 1.00 87.06 98 VAL A O 1
ATOM 699 N N . THR A 1 99 ? -6.419 3.191 -2.192 1.00 88.56 99 THR A N 1
ATOM 700 C CA . THR A 1 99 ? -5.286 2.855 -3.064 1.00 88.56 99 THR A CA 1
ATOM 701 C C . THR A 1 99 ? -3.992 3.313 -2.416 1.00 88.56 99 THR A C 1
ATOM 703 O O . THR A 1 99 ? -3.668 4.499 -2.410 1.00 88.56 99 THR A O 1
ATOM 706 N N . VAL A 1 100 ? -3.228 2.355 -1.918 1.00 88.44 100 VAL A N 1
ATOM 707 C CA . VAL A 1 100 ? -1.912 2.577 -1.332 1.00 88.44 100 VAL A CA 1
ATOM 708 C C . VAL A 1 100 ? -0.850 2.553 -2.425 1.00 88.44 100 VAL A C 1
ATOM 710 O O . VAL A 1 100 ? -0.928 1.762 -3.363 1.00 88.44 100 VAL A O 1
ATOM 713 N N . ARG A 1 101 ? 0.153 3.419 -2.327 1.00 88.62 101 ARG A N 1
ATOM 714 C CA . ARG A 1 101 ? 1.289 3.514 -3.252 1.00 88.62 101 ARG A CA 1
ATOM 715 C C . ARG A 1 101 ? 2.597 3.524 -2.481 1.00 88.62 101 ARG A C 1
ATOM 717 O O . ARG A 1 101 ? 2.632 4.005 -1.353 1.00 88.62 101 ARG A O 1
ATOM 724 N N . GLY A 1 102 ? 3.671 3.050 -3.101 1.00 86.12 102 GLY A N 1
ATOM 725 C CA . GLY A 1 102 ? 5.004 3.115 -2.505 1.00 86.12 102 GLY A CA 1
ATOM 726 C C . GLY A 1 102 ? 5.407 4.523 -2.078 1.00 86.12 102 GLY A C 1
ATOM 727 O O . GLY A 1 102 ? 5.140 5.491 -2.792 1.00 86.12 102 GLY A O 1
ATOM 728 N N . ALA A 1 103 ? 6.037 4.638 -0.906 1.00 88.06 103 ALA A N 1
ATOM 729 C CA . ALA A 1 103 ? 6.661 5.885 -0.473 1.00 88.06 103 ALA A CA 1
ATOM 730 C C . ALA A 1 103 ? 7.829 6.257 -1.404 1.00 88.06 103 ALA A C 1
ATOM 732 O O . ALA A 1 103 ? 8.316 5.427 -2.170 1.00 88.06 103 ALA A O 1
ATOM 733 N N . SER A 1 104 ? 8.326 7.492 -1.320 1.00 85.25 104 SER A N 1
ATOM 734 C CA . SER A 1 104 ? 9.442 7.957 -2.161 1.00 85.25 104 SER A CA 1
ATOM 735 C C . SER A 1 104 ? 10.718 7.120 -1.998 1.00 85.25 104 SER A C 1
ATOM 737 O O . SER A 1 104 ? 11.455 6.948 -2.965 1.00 85.25 104 SER A O 1
ATOM 739 N N . TRP A 1 105 ? 10.951 6.554 -0.809 1.00 82.06 105 TRP A N 1
ATOM 740 C CA . TRP A 1 105 ? 12.064 5.638 -0.519 1.00 82.06 105 TRP A CA 1
ATOM 741 C C . TRP A 1 105 ? 11.763 4.164 -0.827 1.00 82.06 105 TRP A C 1
ATOM 743 O O . TRP A 1 105 ? 12.673 3.341 -0.862 1.00 82.06 105 TRP A O 1
ATOM 753 N N . ASN A 1 106 ? 10.498 3.822 -1.073 1.00 85.38 106 ASN A N 1
ATOM 754 C CA . ASN A 1 106 ? 10.038 2.482 -1.428 1.00 85.38 106 ASN A CA 1
ATOM 755 C C . ASN A 1 106 ? 9.117 2.532 -2.667 1.00 85.38 106 ASN A C 1
ATOM 757 O O . ASN A 1 106 ? 7.985 2.059 -2.594 1.00 85.38 106 ASN A O 1
ATOM 761 N N . PRO A 1 107 ? 9.523 3.136 -3.805 1.00 84.38 107 PRO A N 1
ATOM 762 C CA . PRO A 1 107 ? 8.589 3.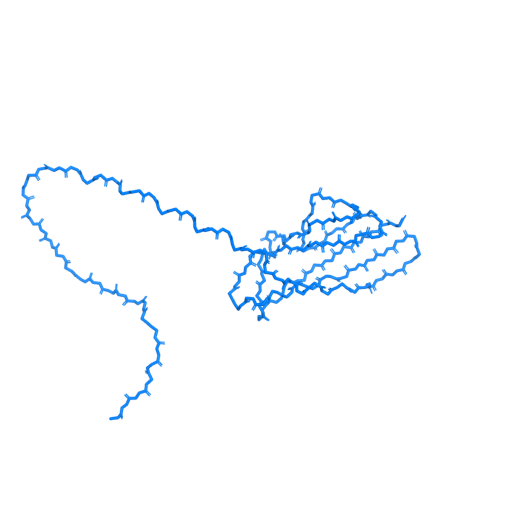446 -4.888 1.00 84.38 107 PRO A CA 1
ATOM 763 C C . PRO A 1 107 ? 8.333 2.261 -5.823 1.00 84.38 107 PRO A C 1
ATOM 765 O O . PRO A 1 107 ? 7.325 2.243 -6.530 1.00 84.38 107 PRO A O 1
ATOM 768 N N . THR A 1 108 ? 9.234 1.272 -5.860 1.00 86.31 108 THR A N 1
ATOM 769 C CA . THR A 1 108 ? 9.215 0.188 -6.853 1.00 86.31 108 THR A CA 1
ATOM 770 C C . THR A 1 108 ? 9.259 -1.199 -6.222 1.00 86.31 108 THR A C 1
ATOM 772 O O . THR A 1 108 ? 9.758 -1.387 -5.119 1.00 86.31 108 THR A O 1
ATOM 775 N N . ALA A 1 109 ? 8.695 -2.177 -6.929 1.00 87.75 109 ALA A N 1
ATOM 776 C CA . ALA A 1 109 ? 8.731 -3.587 -6.565 1.00 87.75 109 ALA A CA 1
ATOM 777 C C . ALA A 1 109 ? 8.917 -4.451 -7.816 1.00 87.75 109 ALA A C 1
ATOM 779 O O . ALA A 1 109 ? 8.480 -4.087 -8.909 1.00 87.75 109 ALA A O 1
ATOM 780 N N . SER A 1 110 ? 9.511 -5.626 -7.647 1.00 85.31 110 SER A N 1
ATOM 781 C CA . SER A 1 110 ? 9.633 -6.671 -8.663 1.00 85.31 110 SER A CA 1
ATOM 782 C C . SER A 1 110 ? 9.343 -8.049 -8.054 1.00 85.31 110 SER A C 1
ATOM 784 O O . SER A 1 110 ? 9.173 -8.213 -6.842 1.00 85.31 110 SER A O 1
ATOM 786 N N . SER A 1 111 ? 9.276 -9.079 -8.890 1.00 83.56 111 SER A N 1
ATOM 787 C CA . SER A 1 111 ? 9.085 -10.463 -8.450 1.00 83.56 111 SER A CA 1
ATOM 788 C C . SER A 1 111 ? 10.262 -10.974 -7.597 1.00 83.56 111 SER A C 1
ATOM 790 O O . SER A 1 111 ? 10.054 -11.813 -6.703 1.00 83.56 111 SER A O 1
ATOM 792 N N . GLY A 1 112 ? 11.463 -10.429 -7.838 1.00 84.38 112 GLY A N 1
ATOM 793 C CA . GLY A 1 112 ? 12.688 -10.635 -7.061 1.00 84.38 112 GLY A CA 1
ATOM 794 C C . GLY A 1 112 ? 12.739 -9.793 -5.783 1.00 84.38 112 GLY A C 1
ATOM 795 O O . GLY A 1 112 ? 13.005 -10.343 -4.717 1.00 84.38 112 GLY A O 1
ATOM 796 N N . SER A 1 113 ? 12.364 -8.514 -5.861 1.00 84.31 113 SER A N 1
ATOM 797 C CA . SER A 1 113 ? 12.413 -7.556 -4.746 1.00 84.31 113 SER A CA 1
ATOM 798 C C . SER A 1 113 ? 11.017 -7.032 -4.422 1.00 84.31 113 SER A C 1
ATOM 800 O O . SER A 1 113 ? 10.513 -6.112 -5.063 1.00 84.31 113 SER A O 1
ATOM 802 N N . ARG A 1 114 ? 10.363 -7.650 -3.435 1.00 86.31 114 ARG A N 1
ATOM 803 C CA . ARG A 1 114 ? 8.995 -7.294 -3.025 1.00 86.31 114 ARG A CA 1
ATOM 804 C C . ARG A 1 114 ? 9.015 -5.999 -2.231 1.00 86.31 114 ARG A C 1
ATOM 806 O O . ARG A 1 114 ? 9.892 -5.827 -1.390 1.00 86.31 114 ARG A O 1
ATOM 813 N N . ALA A 1 115 ? 8.006 -5.162 -2.433 1.00 88.19 115 ALA A N 1
ATOM 814 C CA . ALA A 1 115 ? 7.778 -4.045 -1.535 1.00 88.19 115 ALA A CA 1
ATOM 815 C C . ALA A 1 115 ? 7.004 -4.516 -0.305 1.00 8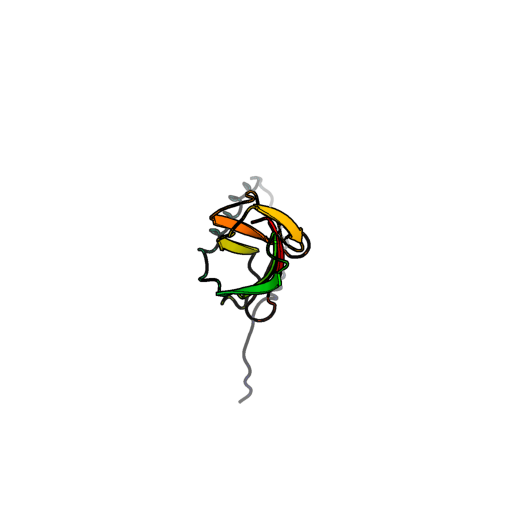8.19 115 ALA A C 1
ATOM 817 O O . ALA A 1 115 ? 6.116 -5.373 -0.390 1.00 88.19 115 ALA A O 1
ATOM 818 N N . LYS A 1 116 ? 7.359 -3.941 0.837 1.00 90.12 116 LYS A N 1
ATOM 819 C CA . LYS A 1 116 ? 6.649 -4.092 2.101 1.00 90.12 116 LYS A CA 1
ATOM 820 C C . LYS A 1 116 ? 6.124 -2.728 2.511 1.00 90.12 116 LYS A C 1
ATOM 822 O O . LYS A 1 116 ? 6.773 -1.719 2.253 1.00 90.12 116 LYS A O 1
ATOM 827 N N . SER A 1 117 ? 4.954 -2.725 3.114 1.00 90.75 117 SER A N 1
ATOM 828 C CA . SER A 1 117 ? 4.342 -1.561 3.735 1.00 90.75 117 SER A CA 1
ATOM 829 C C . SER A 1 117 ? 3.465 -2.017 4.880 1.00 90.75 117 SER A C 1
ATOM 831 O O . SER A 1 117 ? 3.103 -3.188 4.935 1.00 90.75 117 SER A O 1
ATOM 833 N N . GLY A 1 118 ? 3.068 -1.107 5.753 1.00 90.00 118 GLY A N 1
ATOM 834 C CA . GLY A 1 118 ? 2.094 -1.424 6.783 1.00 90.00 118 GLY A CA 1
ATOM 835 C C . GLY A 1 118 ? 1.257 -0.216 7.144 1.00 90.00 118 GLY A C 1
ATOM 836 O O . GLY A 1 118 ? 1.573 0.921 6.784 1.00 90.00 118 GLY A O 1
ATOM 837 N N . TYR A 1 119 ? 0.144 -0.482 7.807 1.00 92.31 119 TYR A N 1
ATOM 838 C CA . TYR A 1 119 ? -0.747 0.554 8.298 1.00 92.31 119 TYR A CA 1
ATOM 839 C C . TYR A 1 119 ? -1.411 0.115 9.595 1.00 92.31 119 TYR A C 1
ATOM 841 O O . TYR A 1 119 ? -1.620 -1.076 9.821 1.00 92.31 119 TYR A O 1
ATOM 849 N N . CYS A 1 120 ? -1.780 1.084 10.423 1.00 92.81 120 CYS A N 1
ATOM 850 C CA . CYS A 1 120 ? -2.689 0.884 11.539 1.00 92.81 120 CYS A CA 1
ATOM 851 C C . CYS A 1 120 ? -4.006 1.599 11.252 1.00 92.81 120 CYS A C 1
ATOM 853 O O . CYS A 1 120 ? -4.023 2.695 10.683 1.00 92.81 120 CYS A O 1
ATOM 855 N N . ALA A 1 121 ? -5.106 0.965 11.633 1.00 92.75 121 ALA A N 1
ATOM 856 C CA . ALA A 1 121 ? -6.448 1.484 11.468 1.00 92.75 121 ALA A CA 1
ATOM 857 C C . ALA A 1 121 ? -7.269 1.301 12.744 1.00 92.75 121 ALA A C 1
ATOM 859 O O . ALA A 1 121 ? -7.098 0.339 13.494 1.00 92.75 121 ALA A O 1
ATOM 860 N N . GLN A 1 122 ? -8.175 2.242 12.967 1.00 94.31 122 GLN A N 1
ATOM 861 C CA . GLN A 1 122 ? -9.155 2.212 14.041 1.00 94.31 122 GLN A CA 1
ATOM 862 C C . GLN A 1 122 ? -10.494 1.724 13.488 1.00 94.31 122 GLN A C 1
ATOM 864 O O . GLN A 1 122 ? -10.873 2.142 12.393 1.00 94.31 122 GLN A O 1
ATOM 869 N N . ARG A 1 123 ? -11.162 0.815 14.199 1.00 87.81 123 ARG A N 1
ATOM 870 C CA . ARG A 1 123 ? -12.440 0.232 13.766 1.00 87.81 123 ARG A CA 1
ATOM 871 C C . ARG A 1 123 ? -13.613 1.173 13.985 1.00 87.81 123 ARG A C 1
ATOM 873 O O . ARG A 1 123 ? -13.590 1.910 14.994 1.00 87.81 123 ARG A O 1
#